Protein AF-A0A959DDN2-F1 (afdb_monomer_lite)

Foldseek 3Di:
DLCPLCPDPQADNVLSVVVSVDCLVVVLVVQLVVVHEAEDQDDDDDSNDNHDDSVVVCVVSVGHYDYPVVVCVVVVPDDDD

pLDDT: mean 88.15, std 10.99, range [57.41, 97.0]

Secondary structure (DSSP, 8-state):
-TTHHHH-TTS-HHHHHHHHHSSHHHHHHHHHHHTPPEEESPPP--TT--S--HHHHHHHTT--EEEHHHHHHHTT-----

Structure (mmCIF, N/CA/C/O backbone):
data_AF-A0A959DDN2-F1
#
_entry.id   AF-A0A959DDN2-F1
#
loop_
_atom_site.group_PDB
_atom_site.id
_atom_site.type_symbol
_atom_site.label_atom_id
_atom_site.label_alt_id
_atom_site.label_comp_id
_atom_site.label_asym_id
_atom_site.label_entity_id
_atom_site.label_seq_id
_atom_site.pdbx_PDB_ins_code
_atom_site.Cartn_x
_atom_site.Cartn_y
_atom_site.Cartn_z
_atom_site.occupancy
_atom_site.B_iso_or_equiv
_atom_site.auth_seq_id
_atom_site.auth_comp_id
_atom_site.auth_asym_id
_atom_site.auth_atom_id
_atom_site.pdbx_PDB_model_num
ATOM 1 N N . MET A 1 1 ? -2.605 -9.537 -12.359 1.00 57.41 1 MET A N 1
ATOM 2 C CA . MET A 1 1 ? -1.701 -8.672 -11.569 1.00 57.41 1 MET A CA 1
ATOM 3 C C . MET A 1 1 ? -0.223 -8.958 -11.825 1.00 57.41 1 MET A C 1
ATOM 5 O O . MET A 1 1 ? 0.465 -7.987 -12.097 1.00 57.41 1 MET A O 1
ATOM 9 N N . PRO A 1 2 ? 0.275 -10.214 -11.848 1.00 59.34 2 PRO A N 1
ATOM 10 C CA . PRO A 1 2 ? 1.714 -10.458 -12.021 1.00 59.34 2 PRO A CA 1
ATOM 11 C C . PRO A 1 2 ? 2.287 -10.038 -13.388 1.00 59.34 2 PRO A C 1
ATOM 13 O O . PRO A 1 2 ? 3.368 -9.478 -13.448 1.00 59.34 2 PRO A O 1
ATOM 16 N N . GLN A 1 3 ? 1.564 -10.244 -14.494 1.00 61.00 3 GLN A N 1
ATOM 17 C CA . GLN A 1 3 ? 2.097 -9.948 -15.839 1.00 61.00 3 GLN A CA 1
ATOM 18 C C . GLN A 1 3 ? 2.168 -8.451 -16.190 1.00 61.00 3 GLN A C 1
ATOM 20 O O . GLN A 1 3 ? 3.051 -8.044 -16.934 1.00 61.00 3 GLN A O 1
ATOM 25 N N . TYR A 1 4 ? 1.332 -7.603 -15.583 1.00 65.75 4 TYR A N 1
ATOM 26 C CA . TYR A 1 4 ? 1.256 -6.174 -15.926 1.00 65.75 4 TYR A CA 1
ATOM 27 C C . TYR A 1 4 ? 2.589 -5.428 -15.757 1.00 65.75 4 TYR A C 1
ATOM 29 O O . TYR A 1 4 ? 2.936 -4.577 -16.575 1.00 65.75 4 TYR A O 1
ATOM 37 N N . CYS A 1 5 ? 3.354 -5.760 -14.711 1.00 60.56 5 CYS A N 1
ATOM 38 C CA . CYS A 1 5 ? 4.637 -5.102 -14.463 1.00 60.56 5 CYS A CA 1
ATOM 39 C C . CYS A 1 5 ? 5.700 -5.489 -15.509 1.00 60.56 5 CYS A C 1
ATOM 41 O O . CYS A 1 5 ? 6.651 -4.740 -15.694 1.00 60.56 5 CYS A O 1
ATOM 43 N N . LEU A 1 6 ? 5.552 -6.638 -16.182 1.00 59.66 6 LEU A N 1
ATOM 44 C CA . LEU A 1 6 ? 6.480 -7.119 -17.214 1.00 59.66 6 LEU A CA 1
ATOM 45 C C . LEU A 1 6 ? 6.113 -6.618 -18.618 1.00 59.66 6 LEU A C 1
ATOM 47 O O . LEU A 1 6 ? 6.997 -6.500 -19.463 1.00 59.66 6 LEU A O 1
ATOM 51 N N . ASP A 1 7 ? 4.835 -6.316 -18.853 1.00 60.66 7 ASP A N 1
ATOM 52 C CA . ASP A 1 7 ? 4.314 -5.936 -20.172 1.00 60.66 7 ASP A CA 1
ATOM 53 C C . ASP A 1 7 ? 4.365 -4.418 -20.429 1.00 60.66 7 ASP A C 1
ATOM 55 O O . ASP A 1 7 ? 4.257 -3.960 -21.569 1.00 60.66 7 ASP A O 1
ATOM 59 N N . THR A 1 8 ? 4.532 -3.611 -19.379 1.00 61.06 8 THR A N 1
ATOM 60 C CA . THR A 1 8 ? 4.570 -2.150 -19.481 1.00 61.06 8 THR A CA 1
ATOM 61 C C . THR A 1 8 ? 5.990 -1.636 -19.710 1.00 61.06 8 THR A C 1
ATOM 63 O O . THR A 1 8 ? 6.894 -1.871 -18.915 1.00 61.06 8 THR A O 1
ATOM 66 N N . ASN A 1 9 ? 6.183 -0.817 -20.750 1.00 64.50 9 ASN A N 1
ATOM 67 C CA . ASN A 1 9 ? 7.466 -0.153 -21.048 1.00 64.50 9 ASN A CA 1
ATOM 68 C C . ASN A 1 9 ? 7.807 0.996 -20.063 1.00 64.50 9 ASN A C 1
ATOM 70 O O . ASN A 1 9 ? 8.628 1.862 -20.360 1.00 64.50 9 ASN A O 1
ATOM 74 N N . VAL A 1 10 ? 7.115 1.036 -18.920 1.00 71.44 10 VAL A N 1
ATOM 75 C CA . VAL A 1 10 ? 7.210 2.059 -17.869 1.00 71.44 10 VAL A CA 1
ATOM 76 C C . VAL A 1 10 ? 8.317 1.697 -16.878 1.00 71.44 10 VAL A C 1
ATOM 78 O O . VAL A 1 10 ? 9.124 2.547 -16.500 1.00 71.44 10 VAL A O 1
ATOM 81 N N . PHE A 1 11 ? 8.400 0.421 -16.490 1.00 79.38 11 PHE A N 1
ATOM 82 C CA . PHE A 1 11 ? 9.388 -0.064 -15.533 1.00 79.38 11 PHE A CA 1
ATOM 83 C C . PHE A 1 11 ? 10.573 -0.716 -16.238 1.00 79.38 11 PHE A C 1
ATOM 85 O O . PHE A 1 11 ? 10.452 -1.314 -17.306 1.00 79.38 11 PHE A O 1
ATOM 92 N N . ILE A 1 12 ? 11.747 -0.631 -15.616 1.00 82.44 12 ILE A N 1
ATOM 93 C CA . ILE A 1 12 ? 12.887 -1.435 -16.059 1.00 82.44 12 ILE A CA 1
ATOM 94 C C . ILE A 1 12 ? 12.666 -2.889 -15.649 1.00 82.44 12 ILE A C 1
ATOM 96 O O . ILE A 1 12 ? 12.238 -3.175 -14.534 1.00 82.44 12 ILE A O 1
ATOM 100 N N . GLN A 1 13 ? 12.976 -3.813 -16.555 1.00 81.50 13 GLN A N 1
ATOM 101 C CA . GLN A 1 13 ? 12.579 -5.219 -16.436 1.00 81.50 13 GLN A CA 1
ATOM 102 C C . GLN A 1 13 ? 13.058 -5.898 -15.144 1.00 81.50 13 GLN A C 1
ATOM 104 O O . GLN A 1 13 ? 12.356 -6.740 -14.593 1.00 81.50 13 GLN A O 1
ATOM 109 N N . TRP A 1 14 ? 14.232 -5.520 -14.634 1.00 84.75 14 TRP A N 1
ATOM 110 C CA . TRP A 1 14 ? 14.747 -6.074 -13.385 1.00 84.75 14 TRP A CA 1
ATOM 111 C C . TRP A 1 14 ? 13.996 -5.556 -12.151 1.00 84.75 14 TRP A C 1
ATOM 113 O O . TRP A 1 14 ? 13.762 -6.347 -11.251 1.00 84.75 14 TRP A O 1
ATOM 123 N N . GLU A 1 15 ? 13.568 -4.286 -12.118 1.00 86.81 15 GLU A N 1
ATOM 124 C CA . GLU A 1 15 ? 12.737 -3.745 -11.023 1.00 86.81 15 GLU A CA 1
ATOM 125 C C . GLU A 1 15 ? 11.367 -4.427 -11.015 1.00 86.81 15 GLU A C 1
ATOM 127 O O . GLU A 1 15 ? 10.860 -4.800 -9.962 1.00 86.81 15 GLU A O 1
ATOM 132 N N . ALA A 1 16 ? 10.785 -4.646 -12.199 1.00 85.81 16 ALA A N 1
ATOM 133 C CA . ALA A 1 16 ? 9.539 -5.392 -12.325 1.00 85.81 16 ALA A CA 1
ATOM 134 C C . ALA A 1 16 ? 9.690 -6.835 -11.828 1.00 85.81 16 ALA A C 1
ATOM 136 O O . ALA A 1 16 ? 8.855 -7.313 -11.065 1.00 85.81 16 ALA A O 1
ATOM 137 N N . ASN A 1 17 ? 10.759 -7.527 -12.228 1.00 87.44 17 ASN A N 1
ATOM 138 C CA . ASN A 1 17 ? 11.003 -8.899 -11.793 1.00 87.44 17 ASN A CA 1
ATOM 139 C C . ASN A 1 17 ? 11.299 -8.994 -10.287 1.00 87.44 17 ASN A C 1
ATOM 141 O O . ASN A 1 17 ? 10.814 -9.912 -9.632 1.00 87.44 17 ASN A O 1
ATOM 145 N N . ASP A 1 18 ? 12.052 -8.039 -9.738 1.00 90.06 18 ASP A N 1
ATOM 146 C CA . ASP A 1 18 ? 12.349 -7.953 -8.305 1.00 90.06 18 ASP A CA 1
ATOM 147 C C . ASP A 1 18 ? 11.060 -7.761 -7.495 1.00 90.06 18 ASP A C 1
ATOM 149 O O . ASP A 1 18 ? 10.751 -8.577 -6.625 1.00 90.06 18 ASP A O 1
ATOM 153 N N . PHE A 1 19 ? 10.226 -6.789 -7.880 1.00 89.62 19 PHE A N 1
ATOM 154 C CA . PHE A 1 19 ? 8.918 -6.562 -7.264 1.00 89.62 19 PHE A CA 1
ATOM 155 C C . PHE A 1 19 ? 8.025 -7.808 -7.322 1.00 89.62 19 PHE A C 1
ATOM 157 O O . PHE A 1 19 ? 7.437 -8.201 -6.316 1.00 89.62 19 PHE A O 1
ATOM 164 N N . LEU A 1 20 ? 7.948 -8.464 -8.484 1.00 88.94 20 LEU A N 1
ATOM 165 C CA . LEU A 1 20 ? 7.127 -9.662 -8.678 1.00 88.94 20 LEU A CA 1
ATOM 166 C C . LEU A 1 20 ? 7.625 -10.892 -7.915 1.00 88.94 20 LEU A C 1
ATOM 168 O O . LEU A 1 20 ? 6.833 -11.793 -7.643 1.00 88.94 20 LEU A O 1
ATOM 172 N N . SER A 1 21 ? 8.911 -10.932 -7.567 1.00 91.12 21 SER A N 1
ATOM 173 C CA . SER A 1 21 ? 9.485 -11.991 -6.733 1.00 91.12 21 SER A CA 1
ATOM 174 C C . SER A 1 21 ? 9.181 -11.814 -5.238 1.00 91.12 21 SER A C 1
ATOM 176 O O . SER A 1 21 ? 9.324 -12.762 -4.464 1.00 91.12 21 SER A O 1
ATOM 178 N N . GLY A 1 22 ? 8.749 -10.615 -4.834 1.00 91.25 22 GLY A N 1
ATOM 179 C CA . GLY A 1 22 ? 8.441 -10.259 -3.454 1.00 91.25 22 GLY A CA 1
ATOM 180 C C . GLY A 1 22 ? 7.021 -10.617 -2.997 1.00 91.25 22 GLY A C 1
ATOM 181 O O . GLY A 1 22 ? 6.212 -11.204 -3.716 1.00 91.25 22 GLY A O 1
ATOM 182 N N . ALA A 1 23 ? 6.705 -10.229 -1.758 1.00 92.88 23 ALA A N 1
ATOM 183 C CA . ALA A 1 23 ? 5.390 -10.439 -1.147 1.00 92.88 23 ALA A CA 1
ATOM 184 C C . ALA A 1 23 ? 4.362 -9.354 -1.522 1.00 92.88 23 ALA A C 1
ATOM 186 O O . ALA A 1 23 ? 3.160 -9.622 -1.551 1.00 92.88 23 ALA A O 1
ATOM 187 N N . ASP A 1 24 ? 4.824 -8.143 -1.834 1.00 92.88 24 ASP A N 1
ATOM 188 C CA . ASP A 1 24 ? 3.971 -6.971 -2.062 1.00 92.88 24 ASP A CA 1
ATOM 189 C C . ASP A 1 24 ? 2.901 -7.165 -3.155 1.00 92.88 24 ASP A C 1
ATOM 191 O O . ASP A 1 24 ? 1.745 -6.807 -2.907 1.00 92.88 24 ASP A O 1
ATOM 195 N N . PRO A 1 25 ? 3.191 -7.783 -4.324 1.00 93.50 25 PRO A N 1
ATOM 196 C CA . PRO A 1 25 ? 2.166 -8.028 -5.340 1.00 93.50 25 PRO A CA 1
ATOM 197 C C . PRO A 1 25 ? 0.998 -8.870 -4.818 1.00 93.50 25 PRO A C 1
ATOM 199 O O . PRO A 1 25 ? -0.153 -8.630 -5.185 1.00 93.50 25 PRO A O 1
ATOM 202 N N . TRP A 1 26 ? 1.281 -9.848 -3.953 1.00 94.00 26 TRP A N 1
ATOM 203 C CA . TRP A 1 26 ? 0.270 -10.729 -3.372 1.00 94.00 26 TRP A CA 1
ATOM 204 C C . TRP A 1 26 ? -0.580 -10.001 -2.334 1.00 94.00 26 TRP A C 1
ATOM 206 O O . TRP A 1 26 ? -1.795 -10.181 -2.314 1.00 94.00 26 TRP A O 1
ATOM 216 N N . VAL A 1 27 ? 0.027 -9.126 -1.527 1.00 94.81 27 VAL A N 1
ATOM 217 C CA . VAL A 1 27 ? -0.699 -8.281 -0.564 1.00 94.81 27 VAL A CA 1
ATOM 218 C C . VAL A 1 27 ? -1.656 -7.331 -1.287 1.00 94.81 27 VAL A C 1
ATOM 220 O O . VAL A 1 27 ? -2.816 -7.212 -0.897 1.00 94.81 27 VAL A O 1
ATOM 223 N N . ILE A 1 28 ? -1.206 -6.697 -2.375 1.00 95.19 28 ILE A N 1
ATOM 224 C CA . ILE A 1 28 ? -2.053 -5.815 -3.193 1.00 95.19 28 ILE A CA 1
ATOM 225 C C . ILE A 1 28 ? -3.186 -6.610 -3.852 1.00 95.19 28 ILE A C 1
ATOM 227 O O . ILE A 1 28 ? -4.330 -6.152 -3.876 1.00 95.19 28 ILE A O 1
ATOM 231 N N . ALA A 1 29 ? -2.892 -7.810 -4.362 1.00 95.06 29 ALA A N 1
ATOM 232 C CA . ALA A 1 29 ? -3.904 -8.679 -4.953 1.00 95.06 29 ALA A CA 1
ATOM 233 C C . ALA A 1 29 ? -4.972 -9.093 -3.940 1.00 95.06 29 ALA A C 1
ATOM 235 O O . ALA A 1 29 ? -6.161 -9.004 -4.244 1.00 95.06 29 ALA A O 1
ATOM 236 N N . GLN A 1 30 ? -4.563 -9.481 -2.732 1.00 96.06 30 GLN A N 1
ATOM 237 C CA . GLN A 1 30 ? -5.493 -9.821 -1.662 1.00 96.06 30 GLN A CA 1
ATOM 238 C C . GLN A 1 30 ? -6.359 -8.618 -1.280 1.00 96.06 30 GLN A C 1
ATOM 240 O O . GLN A 1 30 ? -7.580 -8.740 -1.219 1.00 96.06 30 GLN A O 1
ATOM 245 N N . ALA A 1 31 ? -5.749 -7.440 -1.111 1.00 96.88 31 ALA A N 1
ATOM 246 C CA . ALA A 1 31 ? -6.480 -6.219 -0.786 1.00 96.88 31 ALA A CA 1
ATOM 247 C C . ALA A 1 31 ? -7.532 -5.877 -1.850 1.00 96.88 31 ALA A C 1
ATOM 249 O O . ALA A 1 31 ? -8.652 -5.508 -1.508 1.00 96.88 31 ALA A O 1
ATOM 250 N N . LYS A 1 32 ? -7.216 -6.082 -3.136 1.00 95.88 32 LYS A N 1
ATOM 251 C CA . LYS A 1 32 ? -8.184 -5.910 -4.224 1.00 95.88 32 LYS A CA 1
ATOM 252 C C . LYS A 1 32 ? -9.371 -6.865 -4.114 1.00 95.88 32 LYS A C 1
ATOM 254 O O . LYS A 1 32 ? -10.503 -6.448 -4.334 1.00 95.88 32 LYS A O 1
ATOM 259 N N . VAL A 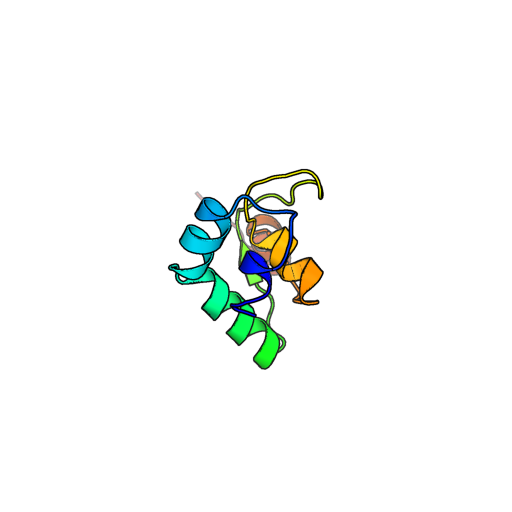1 33 ? -9.117 -8.137 -3.812 1.00 96.56 33 VAL A N 1
ATOM 260 C CA . VAL A 1 33 ? -10.173 -9.156 -3.692 1.00 96.56 33 VAL A CA 1
ATOM 261 C C . VAL A 1 33 ? -11.079 -8.874 -2.493 1.00 96.56 33 VAL A C 1
ATOM 263 O O . VAL A 1 33 ? -12.290 -9.048 -2.590 1.00 96.56 33 VAL A O 1
ATOM 266 N N . GLU A 1 34 ? -10.512 -8.410 -1.383 1.00 96.44 34 GLU A N 1
ATOM 267 C CA . GLU A 1 34 ? -11.259 -8.122 -0.154 1.00 96.44 34 GLU A CA 1
ATOM 268 C C . GLU A 1 34 ? -11.893 -6.723 -0.123 1.00 96.44 34 GLU A C 1
ATOM 270 O O . GLU A 1 34 ? -12.679 -6.430 0.777 1.00 96.44 34 GLU A O 1
ATOM 275 N N . GLY A 1 35 ? -11.553 -5.840 -1.069 1.00 95.25 35 GLY A N 1
ATOM 276 C CA . GLY A 1 35 ? -11.915 -4.420 -0.994 1.00 95.25 35 GLY A CA 1
ATOM 277 C C . GLY A 1 35 ? -11.235 -3.695 0.177 1.00 95.25 35 GLY A C 1
ATOM 278 O O . GLY A 1 35 ? -11.776 -2.733 0.721 1.00 95.25 35 GLY A O 1
ATOM 279 N N . ALA A 1 36 ? -10.069 -4.183 0.604 1.00 96.12 36 ALA A N 1
ATOM 280 C CA . ALA A 1 36 ? -9.286 -3.610 1.689 1.00 96.12 36 ALA A CA 1
ATOM 281 C C . ALA A 1 36 ?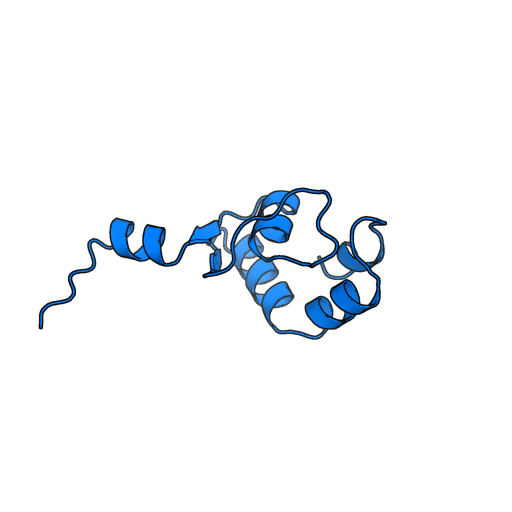 -8.352 -2.495 1.190 1.00 96.12 36 ALA A C 1
ATOM 283 O O . ALA A 1 36 ? -8.091 -2.350 -0.004 1.00 96.12 36 ALA A O 1
ATOM 284 N N . LYS A 1 37 ? -7.809 -1.714 2.134 1.00 96.44 37 LYS A N 1
ATOM 285 C CA . LYS A 1 37 ? -6.858 -0.632 1.841 1.00 96.44 37 LYS A CA 1
ATOM 286 C C . LYS A 1 37 ? -5.430 -1.080 2.112 1.00 96.44 37 LYS A C 1
ATOM 288 O O . LYS A 1 37 ? -5.130 -1.554 3.207 1.00 96.44 37 LYS A O 1
ATOM 293 N N . VAL A 1 38 ? -4.534 -0.864 1.156 1.00 97.00 38 VAL A N 1
ATOM 294 C CA . VAL A 1 38 ? -3.102 -1.132 1.332 1.00 97.00 38 VAL A CA 1
ATOM 295 C C . VA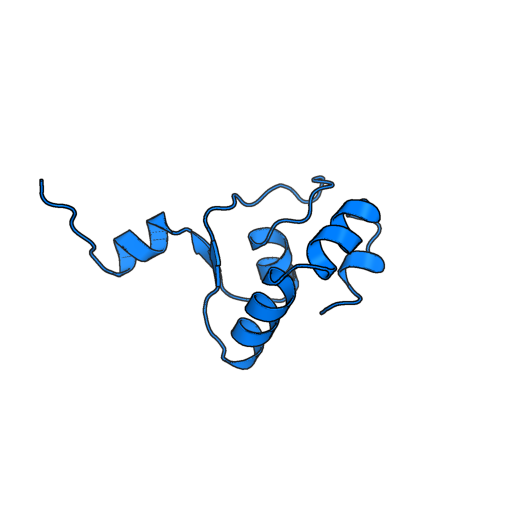L A 1 38 ? -2.460 0.013 2.111 1.00 97.00 38 VAL A C 1
ATOM 297 O O . VAL A 1 38 ? -2.587 1.181 1.749 1.00 97.00 38 VAL A O 1
ATOM 300 N N . ILE A 1 39 ? -1.743 -0.306 3.185 1.00 96.44 39 ILE A N 1
ATOM 301 C CA . ILE A 1 39 ? -1.018 0.688 3.981 1.00 96.44 39 ILE A CA 1
ATOM 302 C C . ILE A 1 39 ? 0.465 0.579 3.663 1.00 96.44 39 ILE A C 1
ATOM 304 O O . ILE A 1 39 ? 1.050 -0.491 3.803 1.00 96.44 39 ILE A O 1
ATOM 308 N N . THR A 1 40 ? 1.087 1.682 3.255 1.00 95.81 40 THR A N 1
ATOM 309 C CA . THR A 1 40 ? 2.513 1.701 2.908 1.00 95.81 40 THR A CA 1
ATOM 310 C C . THR A 1 40 ? 3.211 2.964 3.408 1.00 95.81 40 THR A C 1
ATOM 312 O O . THR A 1 40 ? 2.597 4.016 3.583 1.00 95.81 40 THR A O 1
ATOM 315 N N . MET A 1 41 ? 4.517 2.872 3.661 1.00 95.69 41 MET A N 1
ATOM 316 C CA . MET A 1 41 ? 5.374 4.034 3.939 1.00 95.69 41 MET A CA 1
ATOM 317 C C . MET A 1 41 ? 6.056 4.578 2.679 1.00 95.69 41 MET A C 1
ATOM 319 O O . MET A 1 41 ? 6.786 5.569 2.751 1.00 95.69 41 MET A O 1
ATOM 323 N N . GLU A 1 42 ? 5.827 3.952 1.525 1.00 95.31 42 GLU A N 1
ATOM 324 C CA . GLU A 1 42 ? 6.336 4.450 0.257 1.00 95.31 42 GLU A CA 1
ATOM 325 C C . GLU A 1 42 ? 5.638 5.743 -0.170 1.00 95.31 42 GLU A C 1
ATOM 327 O O . GLU A 1 42 ? 4.465 5.987 0.120 1.00 95.31 42 GLU A O 1
ATOM 332 N N . LYS A 1 43 ? 6.377 6.586 -0.894 1.00 92.38 43 LYS A N 1
ATOM 333 C CA . LYS A 1 43 ? 5.822 7.787 -1.514 1.00 92.38 43 LYS A CA 1
ATOM 334 C C . LYS A 1 43 ? 5.406 7.477 -2.942 1.00 92.38 43 LYS A C 1
ATOM 336 O O . LYS A 1 43 ? 6.148 6.815 -3.666 1.00 92.38 43 LYS A O 1
ATOM 341 N N . LEU A 1 44 ? 4.260 8.023 -3.338 1.00 92.06 44 LEU A N 1
ATOM 342 C CA . LEU A 1 44 ? 3.853 8.073 -4.735 1.00 92.06 44 LEU A CA 1
ATOM 343 C C . LEU A 1 44 ? 4.915 8.827 -5.540 1.00 92.06 44 LEU A C 1
ATOM 345 O O . LEU A 1 44 ? 5.359 9.907 -5.141 1.00 92.06 44 LEU A O 1
ATOM 349 N N . VAL A 1 45 ? 5.313 8.248 -6.664 1.00 91.56 45 VAL A N 1
ATOM 350 C CA . VAL A 1 45 ? 6.249 8.858 -7.611 1.00 91.56 45 VAL A CA 1
ATOM 351 C C . VAL A 1 45 ? 5.530 9.152 -8.924 1.00 91.56 45 VAL A C 1
ATOM 353 O O . VAL A 1 45 ? 4.499 8.552 -9.222 1.00 91.56 45 VAL A O 1
ATOM 356 N N . GLY A 1 46 ? 6.055 10.095 -9.708 1.00 86.69 46 GLY A N 1
ATOM 357 C CA . GLY A 1 46 ? 5.505 10.397 -11.032 1.00 86.69 46 GLY A CA 1
ATOM 358 C C . GLY A 1 46 ? 5.580 9.197 -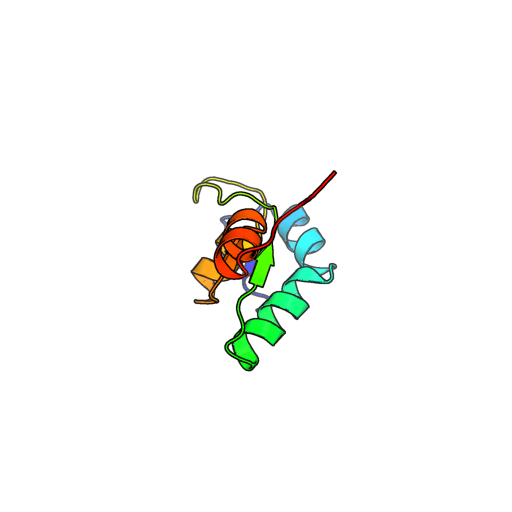11.982 1.00 86.69 46 GLY A C 1
ATOM 359 O O . GLY A 1 46 ? 6.386 8.289 -11.778 1.00 86.69 46 GLY A O 1
ATOM 360 N N . SER A 1 47 ? 4.772 9.228 -13.043 1.00 76.94 47 SER A N 1
ATOM 361 C CA . SER A 1 47 ? 4.696 8.190 -14.087 1.00 76.94 47 SER A CA 1
ATOM 362 C C . SER A 1 47 ? 6.015 7.944 -14.832 1.00 76.94 47 SER A C 1
ATOM 364 O O . SER A 1 47 ? 6.201 6.883 -15.408 1.00 76.94 47 SER A O 1
ATOM 366 N N . GLU A 1 48 ? 6.945 8.899 -14.782 1.00 79.88 48 GLU A N 1
ATOM 367 C CA . GLU A 1 48 ? 8.301 8.798 -15.346 1.00 79.88 48 GLU A CA 1
ATOM 368 C C . GLU A 1 48 ? 9.265 7.971 -14.471 1.00 79.88 48 GLU A C 1
ATOM 370 O O . GLU A 1 48 ? 10.432 7.765 -14.819 1.00 79.88 48 GLU A O 1
ATOM 375 N N . SER A 1 49 ? 8.833 7.546 -13.278 1.00 82.31 49 SER A N 1
ATOM 376 C CA . SER A 1 49 ? 9.692 6.776 -12.385 1.00 82.31 49 SER A CA 1
ATOM 377 C C . SER A 1 49 ? 9.883 5.359 -12.902 1.00 82.31 49 SER A C 1
ATOM 379 O O . SER A 1 49 ? 8.933 4.605 -13.073 1.00 82.31 49 SER A O 1
ATOM 381 N N . LYS A 1 50 ? 11.147 4.963 -13.055 1.00 82.94 50 LYS A N 1
ATOM 382 C CA . LYS A 1 50 ? 11.516 3.604 -13.470 1.00 82.94 50 LYS A CA 1
ATOM 383 C C . LYS A 1 50 ? 11.410 2.561 -12.352 1.00 82.94 50 LYS A C 1
ATOM 385 O O . LYS A 1 50 ? 11.624 1.383 -12.623 1.00 82.94 50 LYS A O 1
ATOM 390 N N . LYS A 1 51 ? 11.137 2.992 -11.115 1.00 86.12 51 LYS A N 1
ATOM 391 C CA . LYS A 1 51 ? 11.004 2.117 -9.945 1.00 86.12 51 LYS A CA 1
ATOM 392 C C . LYS A 1 51 ? 9.560 1.704 -9.750 1.00 86.12 51 LYS A C 1
ATOM 394 O O . LYS A 1 51 ? 8.666 2.547 -9.833 1.00 86.12 51 LYS A O 1
ATOM 399 N N . VAL A 1 52 ? 9.353 0.442 -9.397 1.00 89.12 52 VAL A N 1
ATOM 400 C CA . VAL A 1 52 ? 8.025 -0.023 -9.000 1.00 89.12 52 VAL A CA 1
ATOM 401 C C . VAL A 1 52 ? 7.742 0.476 -7.585 1.00 89.12 52 VAL A C 1
ATOM 403 O O . VAL A 1 52 ? 8.551 0.304 -6.672 1.00 89.12 52 VAL A O 1
ATOM 406 N N . LYS A 1 53 ? 6.608 1.158 -7.412 1.00 91.94 53 LYS A N 1
ATOM 407 C CA . LYS A 1 53 ? 6.156 1.686 -6.122 1.00 91.94 53 LYS A CA 1
ATOM 408 C C . LYS A 1 53 ? 4.749 1.2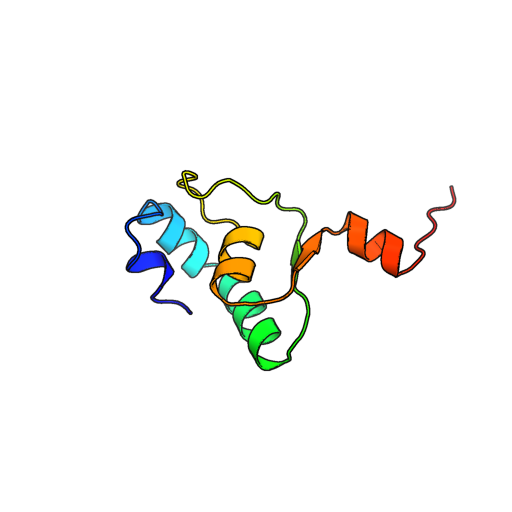19 -5.820 1.00 91.94 53 LYS A C 1
ATOM 410 O O . LYS A 1 53 ? 3.878 1.296 -6.683 1.00 91.94 53 LYS A O 1
ATOM 415 N N . ILE A 1 54 ? 4.523 0.787 -4.582 1.00 93.94 54 ILE A N 1
ATOM 416 C CA . ILE A 1 54 ? 3.239 0.250 -4.121 1.00 93.94 54 ILE A CA 1
ATOM 417 C C . ILE A 1 54 ? 2.102 1.244 -4.409 1.00 93.94 54 ILE A C 1
ATOM 419 O O . ILE A 1 54 ? 1.135 0.830 -5.044 1.00 93.94 54 ILE A O 1
ATOM 423 N N . PRO A 1 55 ? 2.210 2.552 -4.079 1.00 94.75 55 PRO A N 1
ATOM 424 C CA . PRO A 1 55 ? 1.169 3.526 -4.412 1.00 94.75 55 PRO A CA 1
ATOM 425 C C . PRO A 1 55 ? 0.834 3.608 -5.906 1.00 94.75 55 PRO A C 1
ATOM 427 O O . PRO A 1 55 ? -0.333 3.745 -6.262 1.00 94.75 55 PRO A O 1
ATOM 430 N N . ASN A 1 56 ? 1.839 3.515 -6.783 1.00 92.69 56 ASN A N 1
ATOM 431 C CA . ASN A 1 56 ? 1.645 3.568 -8.232 1.00 92.69 56 ASN A CA 1
ATOM 432 C C . ASN A 1 56 ? 0.881 2.333 -8.725 1.00 92.69 56 ASN A C 1
ATOM 434 O O . ASN A 1 56 ? -0.074 2.467 -9.482 1.00 92.69 56 ASN A O 1
ATOM 438 N N . ILE A 1 57 ? 1.259 1.147 -8.244 1.00 91.75 57 ILE A N 1
ATOM 439 C CA . ILE A 1 57 ? 0.573 -0.108 -8.570 1.00 91.75 57 ILE A CA 1
ATOM 440 C C . ILE A 1 57 ? -0.858 -0.112 -8.019 1.00 91.75 57 ILE A C 1
ATOM 442 O O . ILE A 1 57 ? -1.785 -0.512 -8.718 1.00 91.75 57 ILE A O 1
ATOM 446 N N . CYS A 1 58 ? -1.065 0.370 -6.794 1.00 94.31 58 CYS A N 1
ATOM 447 C CA . CYS A 1 58 ? -2.396 0.491 -6.207 1.00 94.31 58 CYS A CA 1
ATOM 448 C C . CYS A 1 58 ? -3.313 1.391 -7.048 1.00 94.31 58 CYS A C 1
ATOM 450 O O . CYS A 1 58 ? -4.434 0.986 -7.327 1.00 94.31 58 CYS A O 1
ATOM 452 N N . ILE A 1 59 ? -2.839 2.555 -7.511 1.00 92.88 59 ILE A N 1
ATOM 453 C CA . ILE A 1 59 ? -3.619 3.441 -8.399 1.00 92.88 59 ILE A CA 1
ATOM 454 C C . ILE A 1 59 ? -3.992 2.729 -9.699 1.00 92.88 59 ILE A C 1
ATOM 456 O O . ILE A 1 59 ? -5.149 2.750 -10.104 1.00 92.88 59 ILE A O 1
ATOM 460 N N . GLU A 1 60 ? -3.025 2.067 -10.326 1.00 90.88 60 GLU A N 1
ATOM 461 C CA . GLU A 1 60 ? -3.218 1.427 -11.625 1.00 90.88 60 GLU A CA 1
ATOM 462 C C . GLU A 1 60 ? -4.222 0.269 -11.584 1.00 90.88 60 GLU A C 1
ATOM 464 O O . GLU A 1 60 ? -4.950 0.008 -12.541 1.00 90.88 60 GLU A O 1
ATOM 469 N N . PHE A 1 61 ? -4.292 -0.424 -10.448 1.00 91.25 61 PHE A N 1
ATOM 470 C CA . PHE A 1 61 ? -5.244 -1.504 -10.226 1.00 91.25 61 PHE A CA 1
ATOM 471 C C . PHE A 1 61 ? -6.516 -1.079 -9.494 1.00 91.25 61 PHE A C 1
ATOM 473 O O . PHE A 1 61 ? -7.305 -1.970 -9.159 1.00 91.25 61 PHE A O 1
ATOM 480 N N . ASP A 1 62 ? -6.728 0.219 -9.278 1.00 95.00 62 ASP A N 1
ATOM 481 C CA . ASP A 1 62 ? -7.868 0.767 -8.536 1.00 95.00 62 ASP A CA 1
ATOM 482 C C . ASP A 1 62 ? -8.020 0.133 -7.137 1.00 95.00 62 ASP A C 1
ATOM 484 O O . ASP A 1 62 ? -9.081 -0.326 -6.722 1.00 95.00 62 ASP A O 1
ATOM 488 N N . VAL A 1 63 ? -6.898 0.025 -6.423 1.00 96.31 63 VAL A N 1
ATOM 489 C CA . VAL A 1 63 ? -6.822 -0.443 -5.036 1.00 96.31 63 VAL A CA 1
ATOM 490 C C . VAL A 1 63 ? -6.611 0.765 -4.137 1.00 96.31 63 VAL A C 1
ATOM 492 O O . VAL A 1 63 ? -5.635 1.506 -4.283 1.00 96.31 63 VAL A O 1
ATOM 495 N N . GLU A 1 64 ? -7.507 0.957 -3.171 1.00 96.38 64 GLU A N 1
ATOM 496 C C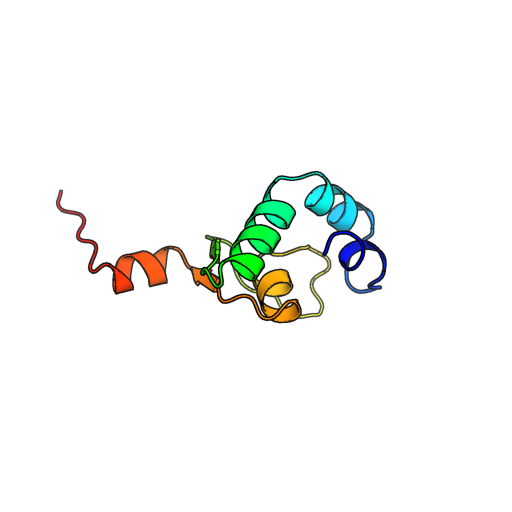A . GLU A 1 64 ? -7.352 2.019 -2.184 1.00 96.38 64 GLU A CA 1
ATOM 497 C C . GLU A 1 64 ? -6.066 1.826 -1.373 1.00 96.38 64 GLU A C 1
ATOM 499 O O . GLU A 1 64 ? -5.741 0.728 -0.916 1.00 96.38 64 GLU A O 1
ATOM 504 N N . TRP A 1 65 ? -5.337 2.915 -1.145 1.00 96.62 65 TRP A N 1
ATOM 505 C CA . TRP A 1 65 ? -4.120 2.886 -0.346 1.00 96.62 65 TRP A CA 1
ATOM 506 C C . TRP A 1 65 ? -3.997 4.127 0.534 1.00 96.62 65 TRP A C 1
ATOM 508 O O . TRP A 1 65 ? -4.563 5.183 0.245 1.00 96.62 65 TRP A O 1
ATOM 518 N N . LEU A 1 66 ? -3.259 3.997 1.635 1.00 96.38 66 LEU A N 1
ATOM 519 C CA . LEU A 1 66 ? -2.976 5.086 2.565 1.00 96.38 66 LEU A CA 1
ATOM 520 C C . LEU A 1 66 ? -1.522 5.030 3.027 1.00 96.38 66 LEU A C 1
ATOM 522 O O . LEU A 1 66 ? -0.919 3.966 3.167 1.00 96.38 66 LEU A O 1
ATOM 526 N N . SER A 1 67 ? -0.975 6.195 3.354 1.00 96.19 67 SER A N 1
ATOM 527 C CA . SER A 1 67 ? 0.271 6.258 4.115 1.00 96.19 67 SER A CA 1
ATOM 528 C C . SER A 1 67 ? 0.053 5.830 5.567 1.00 96.19 67 SER A C 1
ATOM 530 O O . SER A 1 67 ? -0.998 6.106 6.154 1.00 96.19 67 SER A O 1
ATOM 532 N N . THR A 1 68 ? 1.078 5.265 6.207 1.00 94.62 68 THR A N 1
ATOM 533 C CA . THR A 1 68 ? 1.030 4.941 7.647 1.00 94.62 68 THR A CA 1
ATOM 534 C C . THR A 1 68 ? 0.645 6.155 8.499 1.00 94.62 68 THR A C 1
ATOM 536 O O . THR A 1 68 ? -0.131 6.036 9.441 1.00 94.62 68 THR A O 1
ATOM 539 N N . TYR A 1 69 ? 1.096 7.360 8.135 1.00 94.00 69 TYR A N 1
ATOM 540 C CA . TYR A 1 69 ? 0.706 8.589 8.833 1.00 94.00 69 TYR A CA 1
ATOM 541 C C . TYR A 1 69 ? -0.786 8.917 8.701 1.00 94.00 69 TYR A C 1
ATOM 543 O O . TYR A 1 69 ? -1.387 9.425 9.646 1.00 94.00 69 TYR A O 1
ATOM 551 N N . GLN A 1 70 ? -1.389 8.661 7.537 1.00 95.12 70 GLN A N 1
ATOM 552 C CA . GLN A 1 70 ? -2.831 8.833 7.347 1.00 95.12 70 GLN A CA 1
ATOM 553 C C . GLN A 1 70 ? -3.611 7.801 8.161 1.00 95.12 70 GLN A C 1
ATOM 555 O O . GLN A 1 70 ? -4.572 8.185 8.822 1.00 95.12 70 GLN A O 1
ATOM 560 N N . LEU A 1 71 ? -3.165 6.540 8.181 1.00 95.94 71 LEU A N 1
ATOM 561 C CA . LEU A 1 71 ? -3.771 5.499 9.013 1.00 95.94 71 LEU A CA 1
ATOM 562 C C . LEU A 1 71 ? -3.744 5.885 10.496 1.00 95.94 71 LEU A C 1
ATOM 564 O O . LEU A 1 71 ? -4.776 5.857 11.156 1.00 95.94 71 LEU A O 1
ATOM 568 N N . LEU A 1 72 ? -2.581 6.291 11.015 1.00 96.38 72 LEU A N 1
ATOM 569 C CA . LEU A 1 72 ? -2.435 6.683 12.419 1.00 96.38 72 LEU A CA 1
ATOM 570 C C . LEU A 1 72 ? -3.369 7.843 12.790 1.00 96.38 72 LEU A C 1
ATOM 572 O O . LEU A 1 72 ? -3.993 7.811 13.849 1.00 96.38 72 LEU A O 1
ATOM 576 N N . ARG A 1 73 ? -3.510 8.842 11.907 1.00 95.25 73 ARG A N 1
ATOM 577 C CA . ARG A 1 73 ? -4.475 9.936 12.099 1.00 95.25 73 ARG A CA 1
ATOM 578 C C . ARG A 1 73 ? -5.920 9.443 12.075 1.00 95.25 73 ARG A C 1
ATOM 580 O O . ARG A 1 73 ? -6.695 9.858 12.929 1.00 95.25 73 ARG A O 1
ATOM 587 N N . ALA A 1 74 ? -6.271 8.560 11.141 1.00 94.56 74 ALA A N 1
ATOM 588 C CA . ALA A 1 74 ? -7.615 7.994 11.036 1.00 94.56 74 ALA A CA 1
ATOM 589 C C . ALA A 1 74 ? -7.996 7.162 12.272 1.00 94.56 74 ALA A C 1
ATOM 591 O O . ALA A 1 74 ? -9.135 7.220 12.723 1.00 94.56 74 ALA A O 1
ATOM 592 N N . LEU A 1 75 ? -7.032 6.444 12.854 1.00 95.75 75 LEU A N 1
ATOM 593 C CA . LEU A 1 75 ? -7.213 5.671 14.086 1.00 95.75 75 LEU A CA 1
ATOM 594 C C . LEU A 1 75 ? -7.162 6.530 15.360 1.00 95.75 75 LEU A C 1
ATOM 596 O O . LEU A 1 75 ? -7.360 6.008 16.454 1.00 95.75 75 LEU A O 1
ATOM 600 N N . GLY A 1 76 ? -6.867 7.831 15.252 1.00 95.31 76 GLY A N 1
ATOM 601 C CA . GLY A 1 76 ? -6.705 8.708 16.411 1.00 95.31 76 GLY A CA 1
ATOM 602 C C . GLY A 1 76 ? -5.552 8.287 17.327 1.00 95.31 76 GLY A C 1
ATOM 603 O O . GLY A 1 76 ? -5.628 8.503 18.538 1.00 95.31 76 GLY A O 1
ATOM 604 N N . ALA A 1 77 ? -4.505 7.670 16.768 1.00 94.44 77 ALA A N 1
ATOM 605 C CA . ALA A 1 77 ? -3.381 7.147 17.532 1.00 94.44 77 ALA A CA 1
ATOM 606 C C . ALA A 1 77 ? -2.680 8.266 18.320 1.00 94.44 77 ALA A C 1
ATOM 608 O O . ALA A 1 77 ? -2.357 9.325 17.776 1.00 94.44 77 ALA A O 1
ATOM 609 N N . ARG A 1 78 ? -2.430 8.021 19.611 1.00 93.00 78 ARG A N 1
ATOM 610 C CA . ARG A 1 78 ? -1.717 8.935 20.511 1.00 93.00 78 ARG A CA 1
ATOM 611 C C . ARG A 1 78 ? -0.493 8.227 21.066 1.00 93.00 78 ARG A C 1
ATOM 613 O O . ARG A 1 78 ? -0.612 7.143 21.625 1.00 93.00 78 ARG A O 1
ATOM 620 N N . PHE A 1 79 ? 0.662 8.862 20.923 1.00 90.44 79 PHE A N 1
ATOM 621 C CA . PHE A 1 79 ? 1.918 8.384 21.484 1.00 90.44 79 PHE A CA 1
ATOM 622 C C . PHE A 1 79 ? 2.204 9.212 22.737 1.00 90.44 79 PHE A C 1
ATOM 624 O O . PHE A 1 79 ? 2.485 10.405 22.636 1.00 90.44 79 PHE A O 1
ATOM 631 N N . THR A 1 80 ? 2.048 8.606 23.912 1.00 90.38 80 THR A N 1
ATOM 632 C CA . THR A 1 80 ? 2.405 9.215 25.200 1.00 90.38 80 THR A CA 1
ATOM 633 C C . THR A 1 80 ? 3.792 8.734 25.610 1.00 90.38 80 THR A C 1
ATOM 635 O O . THR A 1 80 ? 4.085 7.548 25.455 1.00 90.38 80 THR A O 1
ATOM 638 N N . LEU A 1 81 ? 4.623 9.656 26.093 1.00 75.31 81 LEU A N 1
ATOM 639 C CA . LEU A 1 81 ? 5.966 9.395 26.618 1.00 75.31 81 LEU A CA 1
ATOM 640 C C . LEU A 1 81 ? 5.921 9.067 28.111 1.00 75.31 81 LEU A C 1
ATOM 642 O O . LEU A 1 81 ? 5.063 9.665 28.801 1.00 75.31 81 LEU A O 1
#

Radius of gyration: 14.13 Å; chains: 1; bounding box: 27×22×48 Å

Sequence (81 aa):
MPQYCLDTNVFIQWEANDFLSGADPWVIAQAKVEGAKVITMEKLVGSESKKVKIPNICIEFDVEWLSTYQLLRALGARFTL